Protein AF-A0A1V1P1B8-F1 (afdb_monomer)

Solvent-accessible surface area (backbone atoms only — not comparable to full-atom values): 7393 Å² total; per-residue (Å²): 136,86,50,71,46,85,46,99,94,46,83,41,64,36,48,47,75,57,95,60,29,37,39,40,35,45,74,45,91,55,78,96,74,92,47,72,72,53,53,57,55,49,53,55,52,46,44,49,48,22,55,48,49,58,51,44,54,57,50,40,68,82,42,38,74,62,52,28,64,76,67,73,51,90,73,59,74,92,71,45,45,77,43,63,36,38,35,23,71,39,72,74,63,51,75,36,66,26,81,90,29,43,24,39,23,49,76,55,42,60,51,50,48,48,45,56,73,62,46,75,71,64,65,75,87,123

pLDDT: mean 76.73, std 19.34, range [27.8, 94.75]

Mean predicted aligned error: 8.69 Å

Structure (mmCIF, N/CA/C/O backbone):
data_AF-A0A1V1P1B8-F1
#
_entry.id   AF-A0A1V1P1B8-F1
#
loop_
_atom_site.group_PDB
_atom_site.id
_atom_site.type_symbol
_atom_site.label_atom_id
_atom_site.label_alt_id
_atom_site.label_comp_id
_atom_site.label_asym_id
_atom_site.label_entity_id
_atom_site.label_seq_id
_atom_site.pdbx_PDB_ins_code
_atom_site.Cartn_x
_atom_site.Cartn_y
_atom_site.Cartn_z
_atom_site.occupancy
_atom_site.B_iso_or_equiv
_atom_site.auth_seq_id
_atom_site.auth_comp_id
_atom_site.auth_asym_id
_atom_site.auth_atom_id
_atom_site.pdbx_PDB_model_num
ATOM 1 N N . MET A 1 1 ? -17.497 -5.637 -2.518 1.00 38.75 1 MET A N 1
ATOM 2 C CA . MET A 1 1 ? -17.580 -4.288 -3.119 1.00 38.75 1 MET A CA 1
ATOM 3 C C . MET A 1 1 ? -16.214 -3.641 -2.985 1.00 38.75 1 MET A C 1
ATOM 5 O O . MET A 1 1 ? -15.672 -3.675 -1.890 1.00 38.75 1 MET A O 1
ATOM 9 N N . VAL A 1 2 ? -15.640 -3.141 -4.081 1.00 41.41 2 VAL A N 1
ATOM 10 C CA . VAL A 1 2 ? -14.366 -2.402 -4.082 1.00 41.41 2 VAL A CA 1
ATOM 11 C C . VAL A 1 2 ? -14.722 -0.921 -4.164 1.00 41.41 2 VAL A C 1
ATOM 13 O O . VAL A 1 2 ? -15.386 -0.523 -5.116 1.00 41.41 2 VAL A O 1
ATOM 16 N N . ASN A 1 3 ? -14.338 -0.128 -3.164 1.00 45.88 3 ASN A N 1
ATOM 17 C CA . ASN A 1 3 ? -14.636 1.303 -3.117 1.00 45.88 3 ASN A CA 1
ATOM 18 C C . ASN A 1 3 ? -13.328 2.088 -3.274 1.00 45.88 3 ASN A C 1
ATOM 20 O O . ASN A 1 3 ? -12.431 1.955 -2.443 1.00 45.88 3 ASN A O 1
ATOM 24 N N . SER A 1 4 ? -13.222 2.927 -4.306 1.00 49.09 4 SER A N 1
ATOM 25 C CA . SER A 1 4 ? -12.155 3.931 -4.399 1.00 49.09 4 SER A CA 1
ATOM 26 C C . SER A 1 4 ? -12.439 5.050 -3.394 1.00 49.09 4 SER A C 1
ATOM 28 O O . SER A 1 4 ? -13.544 5.609 -3.383 1.00 49.09 4 SER A O 1
ATOM 30 N N . LEU A 1 5 ? -11.471 5.381 -2.537 1.00 56.34 5 LEU A N 1
ATOM 31 C CA . LEU A 1 5 ? -11.657 6.350 -1.459 1.00 56.34 5 LEU A CA 1
ATOM 32 C C . LEU A 1 5 ? -10.768 7.577 -1.664 1.00 56.34 5 LEU A C 1
ATOM 34 O O . LEU A 1 5 ? -9.560 7.524 -1.468 1.00 56.34 5 LEU A O 1
ATOM 38 N N . SER A 1 6 ? -11.385 8.718 -1.958 1.00 52.28 6 SER A N 1
ATOM 39 C CA . SER A 1 6 ? -10.716 10.018 -1.876 1.00 52.28 6 SER A CA 1
ATOM 40 C C . SER A 1 6 ? -10.879 10.594 -0.463 1.00 52.28 6 SER A C 1
ATOM 42 O O . SER A 1 6 ? -11.996 10.705 0.066 1.00 52.28 6 SER A O 1
ATOM 44 N N . VAL A 1 7 ? -9.753 10.921 0.173 1.00 56.12 7 VAL A N 1
ATOM 45 C CA . VAL A 1 7 ? -9.673 11.627 1.456 1.00 56.12 7 VAL A CA 1
ATOM 46 C C . VAL A 1 7 ? -8.932 12.936 1.199 1.00 56.12 7 VAL A C 1
ATOM 48 O O . VAL A 1 7 ? -7.885 12.939 0.566 1.00 56.12 7 VAL A O 1
ATOM 51 N N . LYS A 1 8 ? -9.439 14.088 1.660 1.00 41.53 8 LYS A N 1
ATOM 52 C CA . LYS A 1 8 ? -8.697 15.355 1.497 1.00 41.53 8 LYS A CA 1
ATOM 53 C C . LYS A 1 8 ? -7.292 15.210 2.107 1.00 41.53 8 LYS A C 1
ATOM 55 O O . LYS A 1 8 ? -7.184 15.035 3.318 1.00 41.53 8 LYS A O 1
ATOM 60 N N . GLY A 1 9 ? -6.255 15.291 1.269 1.00 49.81 9 GLY A N 1
ATOM 61 C CA . GLY A 1 9 ? -4.848 15.131 1.657 1.00 49.81 9 GLY A CA 1
ATOM 62 C C . GLY A 1 9 ? -4.211 13.776 1.321 1.00 49.81 9 GLY A C 1
ATOM 63 O O . GLY A 1 9 ? -3.001 13.662 1.477 1.00 49.81 9 GLY A O 1
ATOM 64 N N . GLY A 1 10 ? -4.972 12.789 0.828 1.00 56.81 10 GLY A N 1
ATOM 65 C CA . GLY A 1 10 ? -4.456 11.485 0.393 1.00 56.81 10 GLY A CA 1
ATOM 66 C C . GLY A 1 10 ? -5.373 10.788 -0.615 1.00 56.81 10 GLY A C 1
ATOM 67 O O . GLY A 1 10 ? -6.594 10.756 -0.452 1.00 56.81 10 GLY A O 1
ATOM 68 N N . GLU A 1 11 ? -4.783 10.221 -1.662 1.00 67.56 11 GLU A N 1
ATOM 69 C CA . GLU A 1 11 ? -5.496 9.450 -2.680 1.00 67.56 11 GLU A CA 1
ATOM 70 C C . GLU A 1 11 ? -5.161 7.969 -2.485 1.00 67.56 11 GLU A C 1
ATOM 72 O O . GLU A 1 11 ? -3.988 7.586 -2.506 1.00 67.56 11 GLU A O 1
ATOM 77 N N . PHE A 1 12 ? -6.190 7.166 -2.197 1.00 73.69 12 PHE A N 1
ATOM 78 C CA . PHE A 1 12 ? -6.081 5.714 -2.111 1.00 73.69 12 PHE A CA 1
ATOM 79 C C . PHE A 1 12 ? -6.688 5.127 -3.379 1.00 73.69 12 PHE A C 1
ATOM 81 O O . PHE A 1 12 ? -7.889 5.305 -3.608 1.00 73.69 12 PHE A O 1
ATOM 88 N N . ASP A 1 13 ? -5.899 4.391 -4.161 1.00 80.81 13 ASP A N 1
ATOM 89 C CA . ASP A 1 13 ? -6.431 3.720 -5.349 1.00 80.81 13 ASP A CA 1
ATOM 90 C C . ASP A 1 13 ? -7.511 2.713 -4.936 1.00 80.81 13 ASP A C 1
ATOM 92 O O . ASP A 1 13 ? -8.645 2.759 -5.421 1.00 80.81 13 ASP A O 1
ATOM 96 N N . VAL A 1 14 ? -7.183 1.837 -3.976 1.00 83.31 14 VAL A N 1
ATOM 97 C CA . VAL A 1 14 ? -8.134 0.878 -3.406 1.00 83.31 14 VAL A CA 1
ATOM 98 C C . VAL A 1 14 ? -7.916 0.691 -1.904 1.00 83.31 14 VAL A C 1
ATOM 100 O O . VAL A 1 14 ? -6.802 0.462 -1.430 1.00 83.31 14 VAL A O 1
ATOM 103 N N . LEU A 1 15 ? -9.028 0.708 -1.163 1.00 84.62 15 LEU A N 1
ATOM 104 C CA . LEU A 1 15 ? -9.116 0.215 0.208 1.00 84.62 15 LEU A CA 1
AT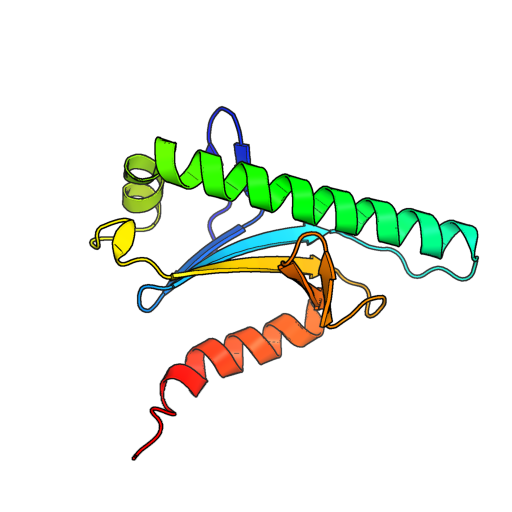OM 105 C C . LEU A 1 15 ? -10.144 -0.912 0.278 1.00 84.62 15 LEU A C 1
ATOM 107 O O . LEU A 1 15 ? -11.265 -0.776 -0.218 1.00 84.62 15 LEU A O 1
ATOM 111 N N . ALA A 1 16 ? -9.780 -2.012 0.929 1.00 83.25 16 ALA A N 1
ATOM 112 C CA . ALA A 1 16 ? -10.684 -3.130 1.158 1.00 83.25 16 ALA A CA 1
ATOM 113 C C . ALA A 1 16 ? -10.548 -3.637 2.592 1.00 83.25 16 ALA A C 1
ATOM 115 O O . ALA A 1 16 ? -9.439 -3.803 3.087 1.00 83.25 16 ALA A O 1
ATOM 116 N N . TYR A 1 17 ? -11.676 -3.891 3.250 1.00 84.12 17 TYR A N 1
ATOM 117 C CA . TYR A 1 17 ? -11.712 -4.413 4.610 1.00 84.12 17 TYR A CA 1
ATOM 118 C C . TYR A 1 17 ? -12.343 -5.802 4.636 1.00 84.12 17 TYR A C 1
ATOM 120 O O . TYR A 1 17 ? -13.410 -6.006 4.050 1.00 84.12 17 TYR A O 1
ATOM 128 N N . LYS A 1 18 ? -11.695 -6.744 5.323 1.00 83.62 18 LYS A N 1
ATOM 129 C CA . LYS A 1 18 ? -12.233 -8.076 5.608 1.00 83.62 18 LYS A CA 1
ATOM 130 C C . LYS A 1 18 ? -11.498 -8.695 6.792 1.00 83.62 18 LYS A C 1
ATOM 132 O O . LYS A 1 18 ? -10.282 -8.574 6.857 1.00 83.62 18 LYS A O 1
ATOM 137 N N . ASP A 1 19 ? -12.207 -9.381 7.687 1.00 87.00 19 ASP A N 1
ATOM 138 C CA . ASP A 1 19 ? -11.610 -10.193 8.760 1.00 87.00 19 ASP A CA 1
ATOM 139 C C . ASP A 1 19 ? -10.538 -9.423 9.569 1.00 87.00 19 ASP A C 1
ATOM 141 O O . ASP A 1 19 ? -9.410 -9.880 9.741 1.00 87.00 19 ASP A O 1
ATOM 145 N N . ASN A 1 20 ? -10.871 -8.199 10.007 1.00 89.19 20 ASN A N 1
ATOM 146 C CA . ASN A 1 20 ? -9.987 -7.253 10.716 1.00 89.19 20 ASN A CA 1
ATOM 147 C C . ASN A 1 20 ? -8.746 -6.787 9.929 1.00 89.19 20 ASN A C 1
ATOM 149 O O . ASN A 1 20 ? -7.913 -6.048 10.456 1.00 89.19 20 ASN A O 1
ATOM 153 N N . CYS A 1 21 ? -8.630 -7.171 8.660 1.00 88.75 21 CYS A N 1
ATOM 154 C CA . CYS A 1 21 ? -7.565 -6.763 7.762 1.00 88.75 21 CYS A CA 1
ATOM 155 C C . CYS A 1 21 ? -8.042 -5.622 6.861 1.00 88.75 21 CYS A C 1
ATOM 157 O O . CYS A 1 21 ? -9.076 -5.730 6.197 1.00 88.75 21 CYS A O 1
ATOM 159 N N . LEU A 1 22 ? -7.269 -4.539 6.805 1.00 89.50 22 LEU A N 1
ATOM 160 C CA . LEU A 1 22 ? -7.455 -3.457 5.846 1.00 89.50 22 LEU A CA 1
ATOM 161 C C . LEU A 1 22 ? -6.338 -3.507 4.811 1.00 89.50 22 LEU A C 1
ATOM 163 O O . LEU A 1 22 ? -5.184 -3.181 5.090 1.00 89.50 22 LEU A O 1
ATOM 167 N N . PHE A 1 23 ? -6.708 -3.894 3.601 1.00 87.44 23 PHE A N 1
ATOM 168 C CA . PHE A 1 23 ? -5.836 -3.882 2.443 1.00 87.44 23 PHE A CA 1
ATOM 169 C C . PHE A 1 23 ? -5.770 -2.465 1.888 1.00 87.44 23 PHE A C 1
ATOM 171 O O . PHE A 1 23 ? -6.803 -1.867 1.571 1.00 87.44 23 PHE A O 1
ATOM 178 N N . MET A 1 24 ? -4.552 -1.945 1.774 1.00 89.25 24 MET A N 1
ATOM 179 C CA . MET A 1 24 ? -4.266 -0.647 1.179 1.00 89.25 24 MET A CA 1
ATOM 180 C C . MET A 1 24 ? -3.423 -0.861 -0.065 1.00 89.25 24 MET A C 1
ATOM 182 O O . MET A 1 24 ? -2.260 -1.245 0.026 1.00 89.25 24 MET A O 1
ATOM 186 N N . ILE A 1 25 ? -4.031 -0.650 -1.225 1.00 87.50 25 ILE A N 1
ATOM 187 C CA . ILE A 1 25 ? -3.431 -1.025 -2.498 1.00 87.50 25 ILE A CA 1
ATOM 188 C C . ILE A 1 25 ? -3.122 0.236 -3.285 1.00 87.50 25 ILE A C 1
ATOM 190 O O . ILE A 1 25 ? -3.999 1.076 -3.482 1.00 87.50 25 ILE A O 1
ATOM 194 N N . GLU A 1 26 ? -1.889 0.312 -3.770 1.00 89.69 26 GLU A N 1
ATOM 195 C CA . GLU A 1 26 ? -1.462 1.274 -4.778 1.00 89.69 26 GLU A CA 1
ATOM 196 C C . GLU A 1 26 ? -1.284 0.531 -6.107 1.00 89.69 26 GLU A C 1
ATOM 198 O O . GLU A 1 26 ? -0.434 -0.357 -6.229 1.00 89.69 26 GLU A O 1
ATOM 203 N N . ALA A 1 27 ? -2.103 0.864 -7.099 1.00 87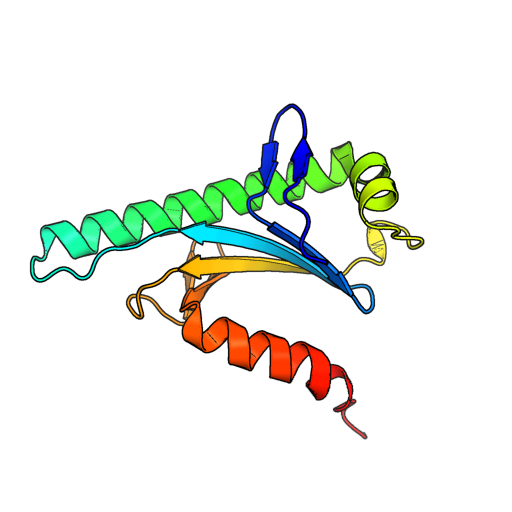.69 27 ALA A N 1
ATOM 204 C CA . ALA A 1 27 ? -2.150 0.198 -8.389 1.00 87.69 27 ALA A CA 1
ATOM 205 C C . ALA A 1 27 ? -1.372 1.001 -9.438 1.00 87.69 27 ALA A C 1
ATOM 207 O O . ALA A 1 27 ? -1.694 2.145 -9.752 1.00 87.69 27 ALA A O 1
ATOM 208 N N . LYS A 1 28 ? -0.354 0.390 -10.048 1.00 87.50 28 LYS A N 1
ATOM 209 C CA . LYS A 1 28 ? 0.447 1.012 -11.109 1.00 87.50 28 LYS A CA 1
ATOM 210 C C . LYS A 1 28 ? 0.289 0.262 -12.424 1.00 87.50 28 LYS A C 1
ATOM 212 O O . LYS A 1 28 ? 0.646 -0.908 -12.54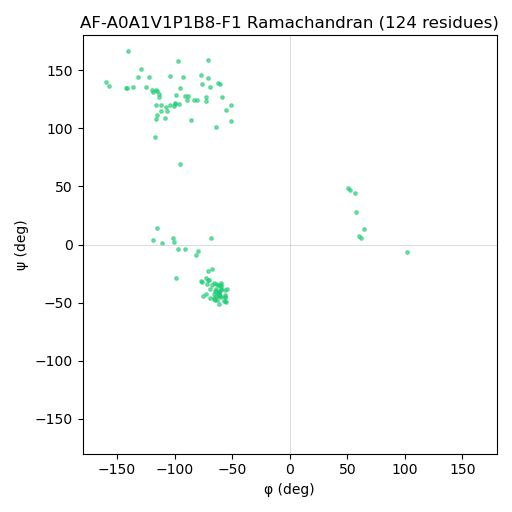9 1.00 87.50 28 LYS A O 1
ATOM 217 N N . LEU A 1 29 ? -0.205 0.967 -13.438 1.00 79.81 29 LEU A N 1
ATOM 218 C CA . LEU A 1 29 ? -0.187 0.474 -14.810 1.00 79.81 29 LEU A CA 1
ATOM 219 C C . LEU A 1 29 ? 1.244 0.525 -15.343 1.00 79.81 29 LEU A C 1
ATOM 221 O O . LEU A 1 29 ? 1.884 1.576 -15.363 1.00 79.81 29 LEU A O 1
ATOM 225 N N . THR A 1 30 ? 1.736 -0.624 -15.789 1.00 72.38 30 THR A N 1
ATOM 226 C CA . THR A 1 30 ? 3.080 -0.776 -16.352 1.00 72.38 30 THR A CA 1
ATOM 227 C C . THR A 1 30 ? 2.986 -1.383 -17.746 1.00 72.38 30 THR A C 1
ATOM 229 O O . THR A 1 30 ? 2.229 -2.329 -17.968 1.00 72.38 30 THR A O 1
ATOM 232 N N . TYR A 1 31 ? 3.748 -0.836 -18.690 1.00 68.31 31 TYR A N 1
ATOM 233 C CA . TYR A 1 31 ? 3.813 -1.323 -20.070 1.00 68.31 31 TYR A CA 1
ATOM 234 C C . TYR A 1 31 ? 4.959 -2.329 -20.218 1.00 68.31 31 TYR A C 1
ATOM 236 O O . TYR A 1 31 ? 6.014 -2.128 -19.624 1.00 68.31 31 TYR A O 1
ATOM 244 N N . LEU A 1 32 ? 4.778 -3.366 -21.043 1.00 63.53 32 LEU A N 1
ATOM 245 C CA . LEU A 1 32 ? 5.857 -4.277 -21.448 1.00 63.53 32 LEU A CA 1
ATOM 246 C C . LEU A 1 32 ? 6.970 -3.489 -22.146 1.00 63.53 32 LEU A C 1
ATOM 248 O O . LEU A 1 32 ? 6.702 -2.731 -23.084 1.00 63.53 32 LEU A O 1
ATOM 252 N N . ARG A 1 33 ? 8.215 -3.642 -21.683 1.00 65.44 33 ARG A N 1
ATOM 253 C CA . ARG A 1 33 ? 9.365 -2.894 -22.206 1.00 65.44 33 ARG A CA 1
ATOM 254 C C . ARG A 1 33 ? 10.523 -3.821 -22.565 1.00 65.44 33 ARG A C 1
ATOM 256 O O . ARG A 1 33 ? 10.696 -4.881 -21.985 1.00 65.44 33 ARG A O 1
ATOM 263 N N . ILE A 1 34 ? 11.314 -3.378 -23.541 1.00 68.88 34 ILE A N 1
ATOM 264 C CA . ILE A 1 34 ? 12.463 -4.107 -24.108 1.00 68.88 34 ILE A CA 1
ATOM 265 C C . ILE A 1 34 ? 13.795 -3.361 -23.924 1.00 68.88 34 ILE A C 1
ATOM 267 O O . ILE A 1 34 ? 14.821 -3.802 -24.430 1.00 68.88 34 ILE A O 1
ATOM 271 N N . SER A 1 35 ? 13.804 -2.213 -23.234 1.00 72.56 35 SER A N 1
ATOM 272 C CA . SER A 1 35 ? 15.000 -1.375 -23.070 1.00 72.56 35 SER A CA 1
ATOM 273 C C . SER A 1 35 ? 15.366 -1.153 -21.604 1.00 72.56 35 SER A C 1
ATOM 275 O O . SER A 1 35 ? 14.498 -0.959 -20.755 1.00 72.56 35 SER A O 1
ATOM 277 N N . VAL A 1 36 ? 16.674 -1.098 -21.323 1.00 68.56 36 VAL A N 1
ATOM 278 C CA . VAL A 1 36 ? 17.234 -0.901 -19.970 1.00 68.56 36 VAL A CA 1
ATOM 279 C C . VAL A 1 36 ? 16.707 0.376 -19.309 1.00 68.56 36 VAL A C 1
ATOM 281 O O . VAL A 1 36 ? 16.355 0.372 -18.135 1.00 68.56 36 VAL A O 1
ATOM 284 N N . ARG A 1 37 ? 16.562 1.464 -20.077 1.00 72.94 37 ARG A N 1
ATOM 285 C CA . ARG A 1 37 ? 1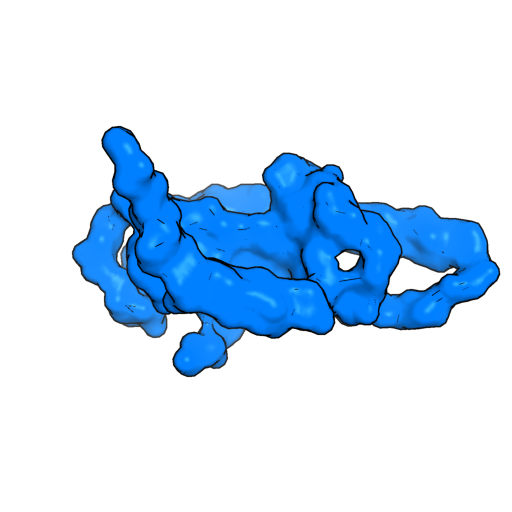5.983 2.724 -19.582 1.00 72.94 37 ARG A CA 1
ATOM 286 C C . ARG A 1 37 ? 14.545 2.546 -19.080 1.00 72.94 37 ARG A C 1
ATOM 288 O O . ARG A 1 37 ? 14.150 3.201 -18.121 1.00 72.94 37 ARG A O 1
ATOM 295 N N . GLY A 1 38 ? 13.777 1.668 -19.724 1.00 71.31 38 GLY A N 1
ATOM 296 C CA . GLY A 1 38 ? 12.424 1.318 -19.306 1.00 71.31 38 GLY A CA 1
ATOM 297 C C . GLY A 1 38 ? 12.383 0.631 -17.942 1.00 71.31 38 GLY A C 1
ATOM 298 O O . GLY A 1 38 ? 11.530 0.966 -17.125 1.00 71.31 38 GLY A O 1
ATOM 299 N N . ILE A 1 39 ? 13.351 -0.251 -17.685 1.00 71.19 39 ILE A N 1
ATOM 300 C CA . ILE A 1 39 ? 13.487 -0.991 -16.424 1.00 71.19 39 ILE A CA 1
ATOM 301 C C . ILE A 1 39 ? 13.803 -0.027 -15.267 1.00 71.19 39 ILE A C 1
ATOM 303 O O . ILE A 1 39 ? 13.134 -0.050 -14.235 1.00 71.19 39 ILE A O 1
ATOM 307 N N . THR A 1 40 ? 14.760 0.894 -15.443 1.00 76.38 40 THR A N 1
ATOM 308 C CA . THR A 1 40 ? 15.106 1.882 -14.400 1.00 76.38 40 THR A CA 1
ATOM 309 C C . THR A 1 40 ? 13.927 2.793 -14.045 1.00 76.38 40 THR A C 1
ATOM 311 O O . THR A 1 40 ? 13.669 3.046 -12.870 1.00 76.38 40 THR A O 1
ATOM 314 N N . GLN A 1 41 ? 13.159 3.244 -15.042 1.00 82.00 41 GLN A N 1
ATOM 315 C CA . GLN A 1 41 ? 11.955 4.050 -14.803 1.00 82.00 41 GLN A CA 1
ATOM 316 C C . GLN A 1 41 ? 10.900 3.291 -13.991 1.00 82.00 41 GLN A C 1
ATOM 318 O O . GLN A 1 41 ? 10.194 3.888 -13.180 1.00 82.00 41 GLN A O 1
ATOM 323 N N . GLN A 1 42 ? 10.790 1.980 -14.194 1.00 83.62 42 GLN A N 1
ATOM 324 C CA . GLN A 1 42 ? 9.836 1.148 -13.475 1.00 83.62 42 GLN A CA 1
ATOM 325 C C . GLN A 1 42 ? 10.202 0.992 -11.995 1.00 83.62 42 GLN A C 1
ATOM 327 O O . GLN A 1 42 ? 9.320 1.086 -11.140 1.00 83.62 42 GLN A O 1
ATOM 332 N N . TYR A 1 43 ? 11.493 0.862 -11.683 1.00 89.12 43 TYR A N 1
ATOM 333 C CA . TYR A 1 43 ? 11.967 0.891 -10.300 1.00 89.12 43 TYR A CA 1
ATOM 334 C C . TYR A 1 43 ? 11.547 2.187 -9.588 1.00 89.12 43 TYR A C 1
ATOM 336 O O . TYR A 1 43 ? 10.955 2.138 -8.511 1.00 89.12 43 TYR A O 1
ATOM 344 N N . GLU A 1 44 ? 11.770 3.351 -10.208 1.00 90.62 44 GLU A N 1
ATOM 345 C CA . GLU A 1 44 ? 11.383 4.645 -9.624 1.00 90.62 44 GLU A CA 1
ATOM 346 C C . GLU A 1 44 ? 9.867 4.774 -9.408 1.00 90.62 44 GLU A C 1
ATOM 348 O O . GLU A 1 44 ? 9.425 5.402 -8.442 1.00 90.62 44 GLU A O 1
ATOM 353 N N . ILE A 1 45 ? 9.052 4.200 -10.302 1.00 90.88 45 ILE A N 1
ATOM 354 C CA . ILE A 1 45 ? 7.588 4.185 -10.164 1.00 90.88 45 ILE A CA 1
ATOM 355 C C . ILE A 1 45 ? 7.182 3.408 -8.910 1.00 90.88 45 ILE A C 1
ATOM 357 O O . ILE A 1 45 ? 6.375 3.905 -8.121 1.00 90.88 45 ILE A O 1
ATOM 361 N N . PHE A 1 46 ? 7.744 2.217 -8.702 1.00 92.62 46 PHE A N 1
ATOM 362 C CA . PHE A 1 46 ? 7.427 1.401 -7.531 1.00 92.62 46 PHE A CA 1
ATOM 363 C C . PHE A 1 46 ? 8.014 1.978 -6.241 1.00 92.62 46 PHE A C 1
ATOM 365 O O . PHE A 1 46 ? 7.355 1.958 -5.204 1.00 92.62 46 PHE A O 1
ATOM 372 N N . GLU A 1 47 ? 9.188 2.604 -6.302 1.00 94.38 47 GLU A N 1
ATOM 373 C CA . GLU A 1 47 ? 9.745 3.328 -5.161 1.00 94.38 47 GLU A CA 1
ATOM 374 C C . GLU A 1 47 ? 8.825 4.485 -4.727 1.00 94.38 47 GLU A C 1
ATOM 376 O O . GLU A 1 47 ? 8.565 4.678 -3.535 1.00 94.38 47 GLU A O 1
ATOM 381 N N . LYS A 1 48 ? 8.280 5.239 -5.692 1.00 93.19 48 LYS A N 1
ATOM 382 C CA . LYS A 1 48 ? 7.287 6.293 -5.432 1.00 93.19 48 LYS A CA 1
ATOM 383 C C . LYS A 1 48 ? 5.983 5.721 -4.876 1.00 93.19 48 LYS A C 1
ATOM 385 O O . LYS A 1 48 ? 5.443 6.308 -3.942 1.00 93.19 48 LYS A O 1
ATOM 390 N N . ALA A 1 49 ? 5.519 4.578 -5.385 1.00 92.31 49 ALA A N 1
ATOM 391 C CA . ALA A 1 49 ? 4.340 3.882 -4.867 1.00 92.31 49 ALA A CA 1
ATOM 392 C C . ALA A 1 49 ? 4.514 3.490 -3.387 1.00 92.31 49 ALA A C 1
ATOM 394 O O . ALA A 1 49 ? 3.652 3.789 -2.564 1.00 92.31 49 ALA A O 1
ATOM 395 N N . GLY A 1 50 ? 5.671 2.932 -3.013 1.00 94.31 50 GLY A N 1
ATOM 396 C CA . GLY A 1 50 ? 5.980 2.622 -1.613 1.00 94.31 50 GLY A CA 1
ATOM 397 C C . GLY A 1 50 ? 5.996 3.869 -0.718 1.00 94.31 50 GLY A C 1
ATOM 398 O O . GLY A 1 50 ? 5.442 3.865 0.382 1.00 94.31 50 GLY A O 1
ATOM 399 N N . LYS A 1 51 ? 6.564 4.984 -1.205 1.00 94.06 51 LYS A N 1
ATOM 400 C CA . LYS A 1 51 ? 6.545 6.276 -0.486 1.00 94.06 51 LYS A CA 1
ATOM 401 C C . LYS A 1 51 ? 5.119 6.814 -0.316 1.00 94.06 51 LYS A C 1
ATOM 403 O O . LYS A 1 51 ? 4.806 7.372 0.735 1.00 94.06 51 LYS A O 1
ATOM 408 N N . GLN A 1 52 ? 4.265 6.652 -1.325 1.00 91.31 52 GLN A N 1
ATOM 409 C CA . GLN A 1 52 ? 2.859 7.058 -1.285 1.00 91.31 52 GLN A CA 1
ATOM 410 C C . GLN A 1 52 ? 2.074 6.231 -0.263 1.00 91.31 52 GLN A C 1
ATOM 412 O O . GLN A 1 52 ? 1.406 6.812 0.588 1.00 91.31 52 GLN A O 1
ATOM 417 N N . LEU A 1 53 ? 2.246 4.906 -0.249 1.00 92.31 53 LEU A N 1
ATOM 418 C CA . LEU A 1 53 ? 1.623 4.032 0.747 1.00 92.31 53 LEU A CA 1
ATOM 419 C C . LEU A 1 53 ? 2.061 4.363 2.178 1.00 92.31 53 LEU A C 1
ATOM 421 O O . LEU A 1 53 ? 1.205 4.489 3.048 1.00 92.31 53 LEU A O 1
ATOM 425 N N . LYS A 1 54 ? 3.357 4.598 2.436 1.00 92.25 54 LYS A N 1
ATOM 426 C CA . LYS A 1 54 ? 3.822 5.027 3.772 1.00 92.25 54 LYS A CA 1
ATOM 427 C C . LYS A 1 54 ? 3.121 6.304 4.251 1.00 92.25 54 LYS A C 1
ATOM 429 O O . LYS A 1 54 ? 2.690 6.372 5.400 1.00 92.25 54 LYS A O 1
ATOM 434 N N . ARG A 1 55 ? 2.959 7.297 3.370 1.00 91.50 55 ARG A N 1
ATOM 435 C CA . ARG A 1 55 ? 2.217 8.535 3.680 1.00 91.50 55 ARG A CA 1
ATOM 436 C C . ARG A 1 55 ? 0.732 8.262 3.910 1.00 91.50 55 ARG A C 1
ATOM 438 O O . ARG A 1 55 ? 0.148 8.782 4.852 1.00 91.50 55 ARG A O 1
ATOM 445 N N . ASN A 1 56 ? 0.133 7.416 3.082 1.00 89.44 56 ASN A N 1
ATOM 446 C CA . ASN A 1 56 ? -1.274 7.047 3.175 1.00 89.44 56 ASN A CA 1
ATOM 447 C C . ASN A 1 56 ? -1.597 6.265 4.461 1.00 89.44 56 ASN A C 1
ATOM 449 O O . ASN A 1 56 ? -2.664 6.467 5.034 1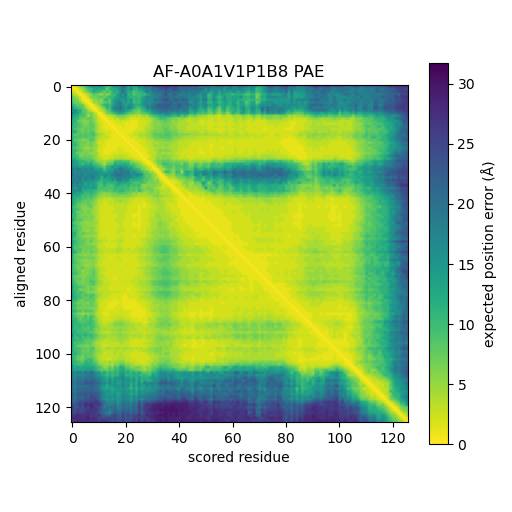.00 89.44 56 ASN A O 1
ATOM 453 N N . ILE A 1 57 ? -0.674 5.443 4.972 1.00 90.94 57 ILE A N 1
ATOM 454 C CA . ILE A 1 57 ? -0.801 4.783 6.284 1.00 90.94 57 ILE A CA 1
ATOM 455 C C . ILE A 1 57 ? -0.821 5.818 7.415 1.00 90.94 57 ILE A C 1
ATOM 457 O O . ILE A 1 57 ? -1.665 5.735 8.305 1.00 90.94 57 ILE A O 1
ATOM 461 N N . GLN A 1 58 ? 0.060 6.820 7.364 1.00 90.31 58 GLN A N 1
ATOM 462 C CA . GLN A 1 58 ? 0.060 7.910 8.347 1.00 90.31 58 GLN A CA 1
ATOM 463 C C . GLN A 1 58 ? -1.252 8.707 8.287 1.00 90.31 58 GLN A C 1
ATOM 465 O O . GLN A 1 58 ? -1.883 8.946 9.310 1.00 90.31 58 GLN A O 1
ATOM 470 N N . LEU A 1 59 ? -1.727 9.036 7.084 1.00 89.25 59 LEU A N 1
ATOM 471 C CA . LEU A 1 59 ? -3.006 9.727 6.896 1.00 89.25 59 LEU A CA 1
ATOM 472 C C . LEU A 1 59 ? -4.209 8.893 7.350 1.00 89.25 59 LEU A C 1
ATOM 474 O O . LEU A 1 59 ? -5.194 9.451 7.837 1.00 89.25 59 LEU A O 1
ATOM 478 N N . LEU A 1 60 ? -4.155 7.570 7.185 1.00 89.69 60 LEU A N 1
ATOM 479 C CA . LEU A 1 60 ? -5.204 6.664 7.637 1.00 89.69 60 LEU A CA 1
ATOM 480 C C . LEU A 1 60 ? -5.372 6.737 9.154 1.00 89.69 60 LEU A C 1
ATOM 482 O O . LEU A 1 60 ? -6.512 6.771 9.604 1.00 89.69 60 LEU A O 1
ATOM 486 N N . HIS A 1 61 ? -4.279 6.798 9.917 1.00 90.44 61 HIS A N 1
ATOM 487 C CA . HIS A 1 61 ? -4.338 6.962 11.370 1.00 90.44 61 HIS A CA 1
ATOM 488 C C . HIS A 1 61 ? -5.145 8.220 11.746 1.00 90.44 61 HIS A C 1
ATOM 490 O O . HIS A 1 61 ? -6.128 8.144 12.481 1.00 90.44 61 HIS A O 1
ATOM 496 N N . ASP A 1 62 ? -4.831 9.360 11.126 1.00 90.56 62 ASP A N 1
ATOM 497 C CA . ASP A 1 62 ? -5.486 10.643 11.419 1.00 90.56 62 ASP A CA 1
ATOM 498 C C . ASP A 1 62 ? -6.938 10.728 10.920 1.00 90.56 62 ASP A C 1
ATOM 500 O O . ASP A 1 62 ? -7.733 11.550 11.387 1.00 90.56 62 ASP A O 1
ATOM 504 N N . LYS A 1 63 ? -7.294 9.915 9.919 1.00 89.69 63 LYS A N 1
ATOM 505 C CA . LYS A 1 63 ? -8.605 9.929 9.249 1.00 89.69 63 LYS A CA 1
ATOM 506 C C . LYS A 1 63 ? -9.400 8.641 9.453 1.00 89.69 63 LYS A C 1
ATOM 508 O O . LYS A 1 63 ? -10.408 8.440 8.767 1.00 89.69 63 LYS A O 1
ATOM 513 N N . TYR A 1 64 ? -8.995 7.800 10.406 1.00 91.81 64 TYR A N 1
ATOM 514 C CA . TYR A 1 64 ? -9.527 6.450 10.567 1.00 91.81 64 TYR A CA 1
ATOM 515 C C . TYR A 1 64 ? -11.043 6.434 10.741 1.00 91.81 64 TYR A C 1
ATOM 517 O O . TYR A 1 64 ? -11.727 5.681 10.057 1.00 91.81 64 TYR A O 1
ATOM 525 N N . SER A 1 65 ? -11.590 7.319 11.576 1.00 91.62 65 SER A N 1
ATOM 526 C CA . SER A 1 65 ? -13.033 7.394 11.847 1.00 91.62 65 SER A CA 1
ATOM 527 C C . SER A 1 65 ? -13.879 7.544 10.576 1.00 91.62 65 SER A C 1
ATOM 529 O O . SER A 1 65 ? -14.936 6.925 10.439 1.00 91.62 65 SER A O 1
ATOM 531 N N . MET A 1 66 ? -13.399 8.323 9.604 1.00 88.38 66 MET A N 1
ATOM 532 C CA . MET A 1 66 ? -14.076 8.507 8.323 1.00 88.38 66 MET A CA 1
ATOM 533 C C . MET A 1 66 ? -13.971 7.258 7.441 1.00 88.38 66 MET A C 1
ATOM 535 O O . MET A 1 66 ? -14.951 6.877 6.798 1.00 88.38 66 MET A O 1
ATOM 539 N N . VAL A 1 67 ? -12.792 6.633 7.399 1.00 87.12 67 VAL A N 1
ATOM 540 C CA . VAL A 1 67 ? -12.547 5.404 6.630 1.00 87.12 67 VAL A CA 1
ATOM 541 C C . VAL A 1 67 ? -13.382 4.254 7.189 1.00 87.12 67 VAL A C 1
ATOM 543 O O . VAL A 1 67 ? -14.100 3.601 6.435 1.00 87.12 67 VAL A O 1
ATOM 546 N N . ALA A 1 68 ? -13.369 4.078 8.510 1.00 89.25 68 ALA A N 1
ATOM 547 C CA . ALA A 1 68 ? -14.140 3.075 9.226 1.00 89.25 68 ALA A CA 1
ATOM 548 C C . ALA A 1 68 ? -15.637 3.204 8.930 1.00 89.25 68 ALA A C 1
ATOM 550 O O . ALA A 1 68 ? -16.280 2.223 8.568 1.00 89.25 68 ALA A O 1
ATOM 551 N N . LYS A 1 69 ? -16.180 4.429 8.955 1.00 87.44 69 LYS A N 1
ATOM 552 C CA . LYS A 1 69 ? -17.580 4.679 8.591 1.00 87.44 69 LYS A CA 1
ATOM 553 C C . LYS A 1 69 ? -17.895 4.299 7.140 1.00 87.44 69 LYS A C 1
ATOM 555 O O . LYS A 1 69 ? -18.942 3.721 6.881 1.00 87.44 69 LYS A O 1
ATOM 560 N N . LYS A 1 70 ? -17.018 4.626 6.184 1.00 84.88 70 LYS A N 1
ATOM 561 C CA . LYS A 1 70 ? -17.250 4.336 4.756 1.00 84.88 70 LYS A CA 1
ATOM 562 C C . LYS A 1 70 ? -17.110 2.849 4.409 1.00 84.88 70 LYS A C 1
ATOM 564 O O . LYS A 1 70 ? -17.738 2.395 3.457 1.00 84.88 70 LYS A O 1
ATOM 569 N N . LEU A 1 71 ? -16.289 2.111 5.153 1.00 83.06 71 LEU A N 1
ATOM 570 C CA . LEU A 1 71 ? -16.041 0.681 4.949 1.00 83.06 71 LEU A CA 1
ATOM 571 C C . LEU A 1 71 ? -16.813 -0.219 5.932 1.00 83.06 71 LEU A C 1
ATOM 573 O O . LEU A 1 71 ? -16.620 -1.430 5.902 1.00 83.06 71 LEU A O 1
ATOM 577 N N . ASN A 1 72 ? -17.694 0.351 6.767 1.00 86.31 72 ASN A N 1
ATOM 578 C CA . ASN A 1 72 ? -18.436 -0.350 7.826 1.00 86.31 72 ASN A CA 1
ATOM 579 C C . ASN A 1 72 ? -17.524 -1.166 8.765 1.00 86.31 72 ASN A C 1
ATOM 581 O O . ASN A 1 72 ? -17.778 -2.331 9.062 1.00 86.31 72 ASN A O 1
ATOM 585 N N . ILE A 1 73 ? -16.433 -0.547 9.219 1.00 88.50 73 ILE A N 1
ATOM 586 C CA . ILE A 1 73 ? -15.489 -1.128 10.177 1.00 88.50 73 ILE A CA 1
ATOM 587 C C . ILE A 1 73 ? -15.935 -0.748 11.589 1.00 88.50 73 ILE A C 1
ATOM 589 O O . ILE A 1 73 ? -16.136 0.431 11.884 1.00 88.50 73 ILE A O 1
ATOM 593 N N . HIS A 1 74 ? -16.069 -1.744 12.465 1.00 92.88 74 HIS A N 1
ATOM 594 C CA . HIS A 1 74 ? -16.560 -1.568 13.839 1.00 92.88 74 HIS A CA 1
ATOM 595 C C . HIS A 1 74 ? -15.489 -1.783 14.919 1.00 92.88 74 HIS A C 1
ATOM 597 O O . HIS A 1 74 ? -15.792 -1.691 16.105 1.00 92.88 74 HIS A O 1
ATOM 603 N N . ILE A 1 75 ? -14.249 -2.071 14.522 1.00 93.44 75 ILE A N 1
ATOM 604 C CA . ILE A 1 75 ? -13.124 -2.295 15.437 1.00 93.44 75 ILE A CA 1
ATOM 605 C C . ILE A 1 75 ? -12.281 -1.020 15.608 1.00 93.44 75 ILE A C 1
ATOM 607 O O . ILE A 1 75 ? -12.320 -0.145 14.737 1.00 93.44 75 ILE A O 1
ATOM 611 N N . PRO A 1 76 ? -11.516 -0.879 16.703 1.00 94.75 76 PRO A N 1
ATOM 612 C 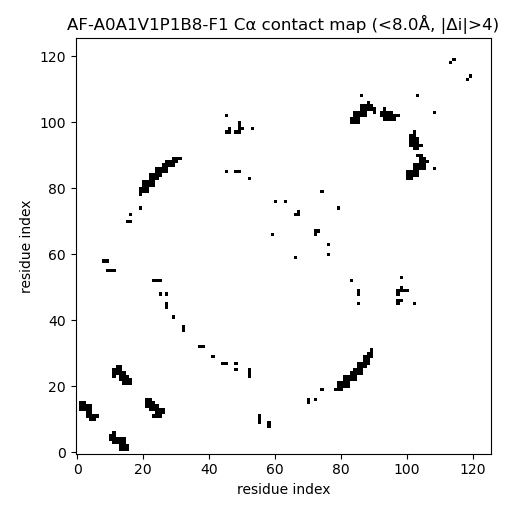CA . PRO A 1 76 ? -10.581 0.232 16.861 1.00 94.75 76 PRO A CA 1
ATOM 613 C C . PRO A 1 76 ? -9.369 0.086 15.922 1.00 94.75 76 PRO A C 1
ATOM 615 O O . PRO A 1 76 ? -9.066 -1.014 15.455 1.00 94.75 76 PRO A O 1
ATOM 618 N N . PHE A 1 77 ? -8.682 1.198 15.636 1.00 93.75 77 PHE A N 1
ATOM 619 C CA . PHE A 1 77 ? -7.552 1.235 14.694 1.00 93.75 77 PHE A CA 1
ATOM 620 C C . PHE A 1 77 ? -6.419 0.296 15.124 1.00 93.75 77 PHE A C 1
ATOM 622 O O . PHE A 1 77 ? -5.829 -0.392 14.301 1.00 93.75 77 PHE A O 1
ATOM 629 N N . GLU A 1 78 ? -6.163 0.206 16.425 1.00 94.12 78 GLU A N 1
ATOM 630 C CA . GLU A 1 78 ? -5.105 -0.607 17.027 1.00 94.12 78 GLU A CA 1
ATOM 631 C C . GLU A 1 78 ? -5.355 -2.114 16.863 1.00 94.12 78 GLU A C 1
ATOM 633 O O . GLU A 1 78 ? -4.427 -2.911 16.955 1.00 94.12 78 GLU A O 1
ATOM 638 N N . SER A 1 79 ? -6.607 -2.516 16.617 1.00 94.00 79 SER A N 1
ATOM 639 C CA . SER A 1 79 ? -6.987 -3.910 16.336 1.00 94.00 79 SER A CA 1
ATOM 640 C C . SER A 1 79 ? -6.970 -4.250 14.844 1.00 94.00 79 SER A C 1
ATOM 642 O O . SER A 1 79 ? -7.232 -5.392 14.466 1.00 94.00 79 SER A O 1
ATOM 644 N N . LEU A 1 80 ? -6.708 -3.265 13.985 1.00 91.94 80 LEU A N 1
ATOM 645 C CA . LEU A 1 80 ? -6.749 -3.410 12.540 1.00 91.94 80 LEU A CA 1
ATOM 646 C C . LEU A 1 80 ? -5.384 -3.871 12.018 1.00 91.94 80 LEU A C 1
ATOM 648 O O . LEU A 1 80 ? -4.356 -3.237 12.252 1.00 91.94 80 LEU A O 1
ATOM 652 N N . LYS A 1 81 ? -5.366 -4.949 11.235 1.00 92.38 81 LYS A N 1
ATOM 653 C CA . LYS A 1 81 ? -4.167 -5.371 10.509 1.00 92.38 81 LYS A CA 1
ATOM 654 C C . LYS A 1 81 ? -4.099 -4.631 9.176 1.00 92.38 81 LYS A C 1
ATOM 656 O O . LYS A 1 81 ? -4.869 -4.929 8.264 1.00 92.38 81 LYS A O 1
ATOM 661 N N . ILE A 1 82 ? -3.185 -3.674 9.042 1.00 90.94 82 ILE A N 1
ATOM 662 C CA . ILE A 1 82 ? -2.971 -2.960 7.775 1.00 90.94 82 ILE A CA 1
ATOM 663 C C . ILE A 1 82 ? -2.054 -3.792 6.879 1.00 90.94 82 ILE A C 1
ATOM 665 O O . ILE A 1 82 ? -0.945 -4.142 7.276 1.00 90.94 82 ILE A O 1
ATOM 669 N N . ILE A 1 83 ? -2.515 -4.089 5.665 1.00 90.62 83 ILE A N 1
ATOM 670 C CA . ILE A 1 83 ? -1.767 -4.846 4.660 1.00 90.62 83 ILE A CA 1
ATOM 671 C C . ILE A 1 83 ? -1.543 -3.929 3.449 1.00 90.62 83 ILE A C 1
ATOM 673 O O . ILE A 1 83 ? -2.429 -3.821 2.594 1.00 90.62 83 ILE A O 1
ATOM 677 N N . PRO A 1 84 ? -0.407 -3.212 3.385 1.00 91.75 84 PRO A N 1
ATOM 678 C CA . PRO A 1 84 ? -0.065 -2.402 2.227 1.00 91.75 84 PRO A CA 1
ATOM 679 C C . PRO A 1 84 ? 0.434 -3.285 1.082 1.00 91.75 84 PRO A C 1
ATOM 681 O O . PRO A 1 84 ? 1.210 -4.210 1.309 1.00 91.75 84 PRO A O 1
ATOM 684 N N . LEU A 1 85 ? 0.012 -2.990 -0.147 1.00 90.38 85 LEU A N 1
ATOM 685 C CA . LEU A 1 85 ? 0.401 -3.739 -1.341 1.00 90.38 85 LEU A CA 1
ATOM 686 C C . LEU A 1 85 ? 0.630 -2.795 -2.519 1.00 90.38 85 LEU A C 1
ATOM 688 O O . LEU A 1 85 ? -0.200 -1.931 -2.806 1.00 90.38 85 LEU A O 1
ATOM 692 N N . ILE A 1 86 ? 1.725 -3.004 -3.247 1.00 91.88 86 ILE A N 1
ATOM 693 C CA . ILE A 1 86 ? 1.920 -2.392 -4.564 1.00 91.88 86 ILE A CA 1
ATOM 694 C C . ILE A 1 86 ? 1.484 -3.416 -5.604 1.00 91.88 86 ILE A C 1
ATOM 696 O O . ILE A 1 86 ? 2.032 -4.514 -5.666 1.00 91.88 86 ILE A O 1
ATOM 700 N N . VAL A 1 87 ? 0.510 -3.065 -6.438 1.00 89.75 87 VAL A N 1
ATOM 701 C CA . VAL A 1 87 ? -0.010 -3.967 -7.471 1.00 89.75 87 VAL A CA 1
ATOM 702 C C . VAL A 1 87 ? 0.276 -3.397 -8.846 1.00 89.75 87 VAL A C 1
ATOM 704 O O . VAL A 1 87 ? 0.026 -2.221 -9.098 1.00 89.75 87 VAL A O 1
ATOM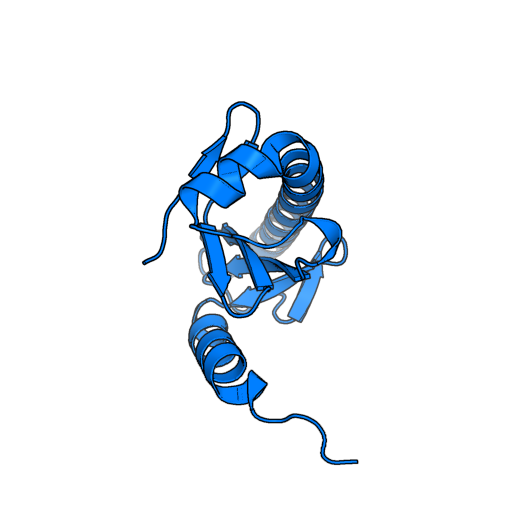 707 N N . SER A 1 88 ? 0.792 -4.212 -9.763 1.00 89.12 88 SER A N 1
ATOM 708 C CA . SER A 1 88 ? 1.027 -3.766 -11.139 1.00 89.12 88 SER A CA 1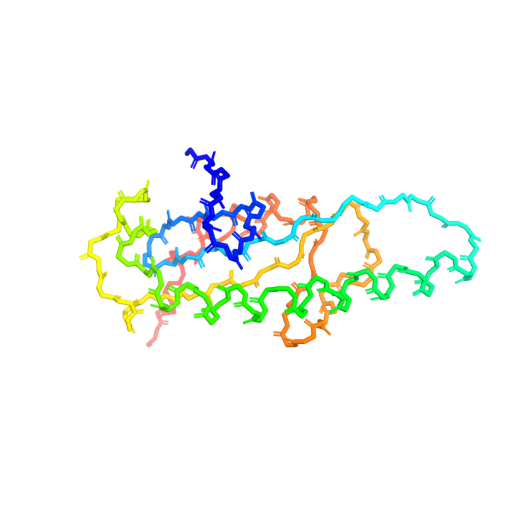
ATOM 709 C C . SER A 1 88 ? 0.687 -4.814 -12.186 1.00 89.12 88 SER A C 1
ATOM 711 O O . SER A 1 88 ? 0.490 -5.986 -11.888 1.00 89.12 88 SER A O 1
ATOM 713 N N . THR A 1 89 ? 0.602 -4.400 -13.446 1.00 85.12 89 THR A N 1
ATOM 714 C CA . THR A 1 89 ? 0.378 -5.313 -14.579 1.00 85.12 89 THR A CA 1
ATOM 715 C C . THR A 1 89 ? 1.647 -6.042 -15.038 1.00 85.12 89 THR A C 1
ATOM 717 O O . THR A 1 89 ? 1.564 -6.892 -15.918 1.00 85.12 89 THR A O 1
ATOM 720 N N . SER A 1 90 ? 2.817 -5.722 -14.476 1.00 83.94 90 SER A N 1
ATOM 721 C CA . SER A 1 90 ? 4.112 -6.301 -14.853 1.00 83.94 90 SER A CA 1
ATOM 722 C C . SER A 1 90 ? 4.581 -7.330 -13.828 1.00 83.94 90 SER A C 1
ATOM 724 O O . SER A 1 90 ? 4.389 -7.151 -12.628 1.00 83.94 90 SER A O 1
ATOM 726 N N . PHE A 1 91 ? 5.251 -8.383 -14.297 1.00 85.31 91 PHE A N 1
ATOM 727 C CA . PHE A 1 91 ? 5.944 -9.363 -13.453 1.00 85.31 91 PHE A CA 1
ATOM 728 C C . PHE A 1 91 ? 7.330 -8.891 -13.000 1.00 85.31 91 PHE A C 1
ATOM 730 O O . PHE A 1 91 ? 7.941 -9.513 -12.139 1.00 85.31 91 PHE A O 1
ATOM 737 N N . GLU A 1 92 ? 7.844 -7.786 -13.538 1.00 85.62 92 GLU A N 1
ATOM 738 C CA . GLU A 1 92 ? 9.120 -7.247 -13.074 1.00 85.62 92 GLU A CA 1
ATOM 739 C C . GLU A 1 92 ? 9.020 -6.845 -11.602 1.00 85.62 92 GLU A C 1
ATOM 741 O O . GLU A 1 92 ? 8.012 -6.273 -11.166 1.00 85.62 92 GLU A O 1
ATOM 746 N N . TYR A 1 93 ? 10.078 -7.145 -10.847 1.00 87.19 93 TYR A N 1
ATOM 747 C CA . TYR A 1 93 ? 10.163 -6.886 -9.410 1.00 87.19 93 TYR A CA 1
ATOM 748 C C . TYR A 1 93 ? 9.047 -7.554 -8.592 1.00 87.19 93 TYR A C 1
ATOM 750 O O . TYR A 1 93 ? 8.656 -7.033 -7.551 1.00 87.19 93 TYR A O 1
ATOM 758 N N . ASP A 1 94 ? 8.496 -8.680 -9.056 1.00 87.62 94 ASP A N 1
ATOM 759 C CA . ASP A 1 94 ? 7.558 -9.446 -8.234 1.00 87.62 94 ASP A CA 1
ATOM 760 C C . ASP A 1 94 ? 8.203 -9.926 -6.939 1.00 87.62 94 ASP A C 1
ATOM 762 O O . ASP A 1 94 ? 9.364 -10.336 -6.939 1.00 87.62 94 ASP A O 1
ATOM 766 N N . HIS A 1 95 ? 7.452 -9.824 -5.841 1.00 87.12 95 HIS A N 1
ATOM 767 C CA . HIS A 1 95 ? 7.902 -10.099 -4.474 1.00 87.12 95 HIS A CA 1
ATOM 768 C C . HIS A 1 95 ? 9.066 -9.214 -3.997 1.00 87.12 95 HIS A C 1
ATOM 770 O O . HIS A 1 95 ? 9.620 -9.425 -2.919 1.00 87.12 95 HIS A O 1
ATOM 776 N N . TYR A 1 96 ? 9.444 -8.200 -4.782 1.00 92.06 96 TYR A N 1
ATOM 777 C CA . TYR A 1 96 ? 10.426 -7.211 -4.368 1.00 92.06 96 TYR A CA 1
ATOM 778 C C . TYR A 1 96 ? 9.786 -6.207 -3.410 1.00 92.06 96 TYR A C 1
ATOM 780 O O . TYR A 1 96 ? 8.622 -5.826 -3.564 1.00 92.06 96 TYR A O 1
ATOM 788 N N . PHE A 1 97 ? 10.571 -5.735 -2.446 1.00 90.69 97 PHE A N 1
ATOM 789 C CA . PHE A 1 97 ? 10.116 -4.792 -1.436 1.00 90.69 97 PHE A CA 1
ATOM 790 C C . PHE A 1 97 ? 10.537 -3.368 -1.793 1.00 90.69 97 PHE A C 1
ATOM 792 O O . PHE A 1 97 ? 11.722 -3.056 -1.893 1.00 90.69 97 PHE A O 1
ATOM 799 N N . PHE A 1 98 ? 9.559 -2.478 -1.927 1.00 92.62 98 PHE A N 1
ATOM 800 C CA . PHE A 1 98 ? 9.776 -1.045 -2.084 1.00 92.62 98 PHE A CA 1
ATOM 801 C C . PHE A 1 98 ? 9.279 -0.342 -0.833 1.00 92.62 98 PHE A C 1
ATOM 803 O O . PHE A 1 98 ? 8.085 -0.343 -0.555 1.00 92.62 98 PHE A O 1
ATOM 810 N N . GLN A 1 99 ? 10.189 0.284 -0.082 1.00 92.62 99 GLN A N 1
ATOM 811 C CA . GLN A 1 99 ? 9.844 0.907 1.201 1.00 92.62 99 GLN A CA 1
ATOM 812 C C . GLN A 1 99 ? 9.200 -0.095 2.177 1.00 92.62 99 GLN A C 1
ATOM 814 O O . GLN A 1 99 ? 8.200 0.231 2.805 1.00 92.62 99 GLN A O 1
ATOM 819 N N . ASP A 1 100 ? 9.756 -1.305 2.286 1.00 91.44 100 ASP A N 1
ATOM 820 C CA . ASP A 1 100 ? 9.244 -2.388 3.148 1.00 91.44 100 ASP A CA 1
ATOM 821 C C . ASP A 1 100 ? 7.848 -2.908 2.753 1.00 91.44 100 ASP A C 1
ATOM 823 O O . ASP A 1 100 ? 7.209 -3.630 3.513 1.00 91.44 100 ASP A O 1
ATOM 827 N N . ILE A 1 101 ? 7.373 -2.556 1.554 1.00 91.69 101 ILE A N 1
ATOM 828 C CA . ILE A 1 101 ? 6.080 -2.978 1.015 1.00 91.69 101 ILE A CA 1
ATOM 829 C C . ILE A 1 101 ? 6.322 -3.874 -0.188 1.00 91.69 101 ILE A C 1
ATOM 831 O O . ILE A 1 101 ? 7.028 -3.499 -1.126 1.00 91.69 101 ILE A O 1
ATOM 835 N N . GLU A 1 102 ? 5.718 -5.053 -0.162 1.00 90.50 102 GLU A N 1
ATOM 836 C CA . GLU A 1 102 ? 5.818 -6.015 -1.247 1.00 90.50 102 GLU A CA 1
ATOM 837 C C . GLU A 1 102 ? 5.076 -5.519 -2.495 1.00 90.50 102 GLU A C 1
ATOM 839 O O . GLU A 1 102 ? 3.935 -5.038 -2.434 1.00 90.50 102 GLU A O 1
ATOM 844 N N . LYS A 1 103 ? 5.725 -5.670 -3.651 1.00 91.31 103 LYS A N 1
ATOM 845 C CA . LYS A 1 103 ? 5.092 -5.529 -4.956 1.00 91.31 103 LYS A CA 1
ATOM 846 C C . LYS A 1 103 ? 4.654 -6.895 -5.482 1.00 91.31 103 LYS A C 1
ATOM 848 O O . LYS A 1 103 ? 5.421 -7.851 -5.479 1.00 91.31 103 LYS A O 1
ATOM 853 N N . SER A 1 104 ? 3.435 -6.963 -6.005 1.00 88.38 104 SER A N 1
ATOM 854 C CA . SER A 1 104 ? 2.859 -8.150 -6.639 1.00 88.38 104 SER A CA 1
ATOM 855 C C . SER A 1 104 ? 2.230 -7.813 -7.990 1.00 88.38 104 SER A C 1
ATOM 857 O O . SER A 1 104 ? 1.636 -6.752 -8.188 1.00 88.38 104 SER A O 1
ATOM 859 N N . ALA A 1 105 ? 2.337 -8.720 -8.950 1.00 84.94 105 ALA A N 1
ATOM 860 C CA . ALA A 1 105 ? 1.642 -8.628 -10.218 1.00 84.94 105 ALA A CA 1
ATOM 861 C C . ALA A 1 105 ? 0.140 -8.868 -9.998 1.00 84.94 105 ALA A C 1
ATOM 863 O O . ALA A 1 105 ? -0.270 -9.715 -9.207 1.00 84.94 105 ALA A O 1
ATOM 864 N N . CYS A 1 106 ? -0.707 -8.160 -10.740 1.00 76.69 106 CYS A N 1
ATOM 865 C CA . CYS A 1 106 ? -2.163 -8.211 -10.603 1.00 76.69 106 CYS A CA 1
ATOM 866 C C . CYS A 1 106 ? -2.723 -9.625 -10.850 1.00 76.69 106 CYS A C 1
ATOM 868 O O . CYS A 1 106 ? -3.670 -10.049 -10.186 1.00 76.69 106 CYS A O 1
ATOM 870 N N . LEU A 1 107 ? -2.088 -10.396 -11.742 1.00 67.38 107 LEU A N 1
ATOM 871 C CA . LEU A 1 107 ? -2.444 -11.800 -11.960 1.00 67.38 107 LEU A CA 1
ATOM 872 C C . LEU A 1 107 ? -2.247 -12.629 -10.679 1.00 67.38 107 LEU A C 1
ATOM 874 O O . LEU A 1 107 ? -3.141 -13.382 -10.291 1.00 67.38 107 LEU A O 1
ATOM 878 N N . ASN A 1 108 ? -1.134 -12.404 -9.975 1.00 59.88 108 ASN A N 1
ATOM 879 C CA . ASN A 1 108 ? -0.827 -13.049 -8.700 1.00 59.88 108 ASN A CA 1
ATOM 880 C C . ASN A 1 108 ? -1.729 -12.545 -7.576 1.00 59.88 108 ASN A C 1
ATOM 882 O O . ASN A 1 108 ? -2.087 -13.329 -6.704 1.00 59.88 108 ASN A O 1
ATOM 886 N N . CYS A 1 109 ? -2.191 -11.294 -7.629 1.00 57.78 109 CYS A N 1
ATOM 887 C CA . CYS A 1 109 ? -3.179 -10.791 -6.683 1.00 57.78 109 CYS A CA 1
ATOM 888 C C . CYS A 1 109 ? -4.488 -11.578 -6.727 1.00 57.78 109 CYS A C 1
ATOM 890 O O . CYS A 1 109 ? -5.031 -11.848 -5.669 1.00 57.78 109 CYS A O 1
ATOM 892 N N . SER A 1 110 ? -4.996 -12.006 -7.886 1.00 55.66 110 SER A N 1
ATOM 893 C CA . SER A 1 110 ? -6.228 -12.819 -7.915 1.00 55.66 110 SER A CA 1
ATOM 894 C C . SER A 1 110 ? -6.087 -14.134 -7.128 1.00 55.66 110 SER A C 1
ATOM 896 O O . SER A 1 110 ? -7.011 -14.538 -6.418 1.00 55.66 110 SER A O 1
ATOM 898 N N . THR A 1 111 ? -4.897 -14.739 -7.177 1.00 47.66 111 THR A N 1
ATOM 899 C CA . THR A 1 111 ? -4.524 -15.930 -6.409 1.00 47.66 111 THR A CA 1
ATOM 900 C C . THR A 1 111 ? -4.265 -15.591 -4.948 1.00 47.66 111 THR A C 1
ATOM 902 O O . THR A 1 111 ? -4.780 -16.275 -4.080 1.00 47.66 111 THR A O 1
ATOM 905 N N . PHE A 1 112 ? -3.540 -14.512 -4.647 1.00 51.28 112 PHE A N 1
ATOM 906 C CA . PHE A 1 112 ? -3.243 -14.091 -3.277 1.00 51.28 112 PHE A CA 1
ATOM 907 C C . PHE A 1 112 ? -4.500 -13.631 -2.540 1.00 51.28 112 PHE A C 1
ATOM 909 O O . PHE A 1 112 ? -4.647 -13.916 -1.363 1.00 51.28 112 PHE A O 1
ATOM 916 N N . TYR A 1 113 ? -5.449 -12.991 -3.226 1.00 55.78 113 TYR A N 1
ATOM 917 C CA . TYR A 1 113 ? -6.764 -12.675 -2.685 1.00 55.78 113 TYR A CA 1
ATOM 918 C C . TYR A 1 113 ? -7.578 -13.943 -2.494 1.00 55.78 113 TYR A C 1
ATOM 920 O O . TYR A 1 113 ? -8.114 -14.108 -1.413 1.00 55.78 113 TYR A O 1
ATOM 928 N N . LYS A 1 114 ? -7.632 -14.879 -3.451 1.00 47.19 114 LYS A N 1
ATOM 929 C CA . LYS A 1 114 ? -8.290 -16.174 -3.203 1.00 47.19 114 LYS A CA 1
ATOM 930 C C . LYS A 1 114 ? -7.675 -16.899 -2.010 1.00 47.19 114 LYS A C 1
ATOM 932 O O . LYS A 1 114 ? -8.401 -17.232 -1.091 1.00 47.19 114 LYS A O 1
ATOM 937 N N . THR A 1 115 ? -6.355 -17.021 -1.939 1.00 45.19 115 THR A N 1
ATOM 938 C CA . THR A 1 115 ? -5.648 -17.686 -0.840 1.00 45.19 115 THR A CA 1
ATOM 939 C C . THR A 1 115 ? -5.694 -16.899 0.470 1.00 45.19 115 THR A C 1
ATOM 941 O O . THR A 1 115 ? -5.719 -17.509 1.522 1.00 45.19 115 THR A O 1
ATOM 944 N N . ALA A 1 116 ? -5.756 -15.570 0.480 1.00 47.31 116 ALA A N 1
ATOM 945 C CA . ALA A 1 116 ? -5.961 -14.795 1.709 1.00 47.31 116 ALA A CA 1
ATOM 946 C C . ALA A 1 116 ? -7.430 -14.838 2.166 1.00 47.31 116 ALA A C 1
ATOM 948 O O . ALA A 1 116 ? -7.711 -14.804 3.361 1.00 47.31 116 ALA A O 1
ATOM 949 N N . LEU A 1 117 ? -8.372 -14.946 1.222 1.00 45.41 117 LEU A N 1
ATOM 950 C CA . LEU A 1 117 ? -9.803 -15.107 1.482 1.00 45.41 117 LEU A CA 1
ATOM 951 C C . LEU A 1 117 ? -10.161 -16.539 1.914 1.00 45.41 117 LEU A C 1
ATOM 953 O O . LEU A 1 117 ? -11.091 -16.686 2.704 1.00 45.41 117 LEU A O 1
ATOM 957 N N . GLU A 1 118 ? -9.447 -17.550 1.412 1.00 41.31 118 GLU A N 1
ATOM 958 C CA . GLU A 1 118 ? -9.642 -18.989 1.666 1.00 41.31 118 GLU A CA 1
ATOM 959 C C . GLU A 1 118 ? -8.677 -19.532 2.744 1.00 41.31 118 GLU A C 1
ATOM 961 O O . GLU A 1 118 ? -9.012 -20.464 3.466 1.00 41.31 118 GLU A O 1
ATOM 966 N N . GLY A 1 119 ? -7.491 -18.942 2.900 1.00 35.62 119 GLY A N 1
ATOM 967 C CA . GLY A 1 119 ? -6.368 -19.425 3.720 1.00 35.62 119 GLY A CA 1
ATOM 968 C C . GLY A 1 119 ? -6.208 -18.760 5.090 1.00 35.62 119 GLY A C 1
ATOM 969 O O . GLY A 1 119 ? -5.356 -19.186 5.863 1.00 35.62 119 GLY A O 1
ATOM 970 N N . LEU A 1 120 ? -7.094 -17.833 5.471 1.00 35.44 120 LEU A N 1
ATOM 971 C CA . LEU A 1 120 ? -7.355 -17.520 6.890 1.00 35.44 120 LEU A CA 1
ATOM 972 C C . LEU A 1 120 ? -8.060 -18.686 7.633 1.00 35.44 120 LEU A C 1
ATOM 974 O O . LEU A 1 120 ? -8.413 -18.547 8.800 1.00 35.44 120 LEU A O 1
ATOM 978 N N . LEU A 1 121 ? -8.235 -19.846 6.975 1.00 31.56 121 LEU A N 1
ATOM 979 C CA . LEU A 1 121 ? -8.654 -21.127 7.562 1.00 31.56 121 LEU A CA 1
ATOM 980 C C . LEU A 1 121 ? -7.503 -22.091 7.898 1.00 31.56 121 LEU A C 1
ATOM 982 O O . LEU A 1 121 ? -7.760 -23.117 8.527 1.00 31.56 121 LEU A O 1
ATOM 986 N N . PHE A 1 122 ? -6.244 -21.776 7.582 1.00 30.38 122 PHE A N 1
ATOM 987 C CA . PHE A 1 122 ? -5.115 -22.472 8.205 1.00 30.38 122 PHE A CA 1
ATO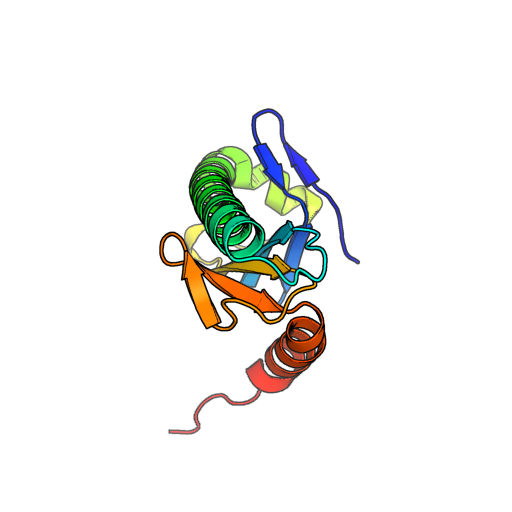M 988 C C . PHE A 1 122 ? -4.620 -21.657 9.391 1.00 30.38 122 PHE A C 1
ATOM 990 O O . PHE A 1 122 ? -3.520 -21.114 9.407 1.00 30.38 122 PHE A O 1
ATOM 997 N N . GLY A 1 123 ? -5.467 -21.626 10.424 1.00 27.80 123 GLY A N 1
ATOM 998 C CA . GLY A 1 123 ? -4.929 -21.664 11.770 1.00 27.80 123 GLY A CA 1
ATOM 999 C C . GLY A 1 123 ? -3.971 -22.847 11.822 1.00 27.80 123 GLY A C 1
ATOM 1000 O O . GLY A 1 123 ? -4.359 -23.987 11.541 1.00 27.80 123 GLY A O 1
ATOM 1001 N N . GLU A 1 124 ? -2.709 -22.562 12.115 1.00 28.48 124 GLU A N 1
ATOM 1002 C CA . GLU A 1 124 ? -1.809 -23.580 12.614 1.00 28.48 124 GLU A CA 1
ATOM 1003 C C . GLU A 1 124 ? -2.527 -24.242 13.792 1.00 28.48 124 GLU A C 1
ATOM 1005 O O . GLU A 1 124 ? -2.695 -23.667 14.864 1.00 28.48 124 GLU A O 1
ATOM 1010 N N . ARG A 1 125 ? -3.016 -25.465 13.572 1.00 32.97 125 ARG A N 1
ATOM 1011 C CA . ARG A 1 125 ? -3.141 -26.399 14.677 1.00 32.97 125 ARG A CA 1
ATOM 1012 C C . ARG A 1 125 ? -1.716 -26.654 15.134 1.00 32.97 125 ARG A C 1
ATOM 1014 O O . ARG A 1 125 ? -1.019 -27.437 14.486 1.00 32.97 125 ARG A O 1
ATOM 1021 N N . ARG A 1 126 ? -1.322 -26.002 16.220 1.00 30.16 126 ARG A N 1
ATOM 1022 C CA . ARG A 1 126 ? -0.497 -26.558 17.292 1.00 30.16 126 ARG A CA 1
ATOM 1023 C C . ARG A 1 126 ? -0.518 -25.624 18.487 1.00 30.16 126 ARG A C 1
ATOM 1025 O O . ARG A 1 126 ? -0.229 -24.428 18.299 1.00 30.16 126 ARG A O 1
#

InterPro domains:
  IPR011335 Restriction endonuclease type II-like [SSF52980] (4-91)

Secondary structure (DSSP, 8-state):
--EEEEETTEEEEEEEEETTEEEEEEEE------SHHHHHHHHHHHHHHHHHHHHHHHHHHHHHHHHHHHHT--S-GGG-EEEEEEEES--TTTT-EETTEEEEEHHHHHHHHHHHHHHTT-----

Radius of gyration: 15.64 Å; Cα contacts (8 Å, |Δi|>4): 164; chains: 1; bounding box: 36×42×41 Å

Foldseek 3Di:
DWDFDDDVPAGFRTWADDPLEIEGEDEDEQDDDDDPVSLVVVLVVVLVSLVRVVVVVVVCVVCVVVVCVVNVNDDDPVSHHYQYEYEYCDPPCAQNDRNNHGYHYVVVVVVVVVCVVVVVPPPPPD

Organism: NCBI:txid890399

Sequence (126 aa):
MVNSLSVKGGEFDVLAYKDNCLFMIEAKLTYLRISVRGITQQYEIFEKAGKQLKRNIQLLHDKYSMVAKKLNIHIPFESLKIIPLIVSTSFEYDHYFFQDIEKSACLNCSTFYKTALEGLLFGERR

Nearest PDB structures (foldseek):
  5mbv-assembly1_B  TM=4.853E-01  e=1.847E-01  Escherichia coli
  5lts-assembly1_A  TM=3.338E-01  e=4.606E-02  Mammarenavirus choriomeningitidis
  8b1u-assembly1_B  TM=4.795E-01  e=4.661E-01  Escherichia coli
  6t2v-assembly1_B  TM=4.898E-01  e=6.073E-01  Escherichia coli
  7mr0-assembly1_B  TM=4.901E-01  e=2.133E+00  Escherichia coli K-12